Protein AF-A0A3D4QFF6-F1 (afdb_monomer_lite)

Radius of gyration: 11.93 Å; chains: 1; bounding box: 26×25×30 Å

Secondary structure (DSSP, 8-state):
--HHHHHHHHHHT--EEHHHHHHHHHTSGGGGT----HHHHHHHHHHHHHTTSEEEEEEEETTEEEEEEEEE-

Sequence (73 aa):
MDAKTLCLGVLVMGDASGYEIRKMFEEGPFAHFQDVGYGSIYPALSKLSEEGLIAVTDTPGEGHPDKKVYAVT

pLDDT: mean 85.75, std 11.57, range [57.38, 97.94]

Structure (mmCIF, N/CA/C/O backbone):
data_AF-A0A3D4QFF6-F1
#
_entry.id   AF-A0A3D4QFF6-F1
#
loop_
_atom_site.group_PDB
_atom_site.id
_atom_site.type_symbol
_atom_site.label_atom_id
_atom_site.label_alt_id
_atom_site.label_comp_id
_atom_site.label_asym_id
_atom_site.label_entity_id
_atom_site.label_seq_id
_atom_site.pdbx_PDB_ins_code
_atom_site.Cartn_x
_atom_site.Cartn_y
_atom_site.Cartn_z
_atom_site.occupancy
_atom_site.B_iso_or_equiv
_atom_site.auth_seq_id
_atom_site.auth_comp_id
_atom_site.auth_asym_id
_atom_site.auth_atom_id
_atom_site.pdbx_PDB_model_num
ATOM 1 N N . MET A 1 1 ? -6.313 8.770 -12.767 1.00 73.31 1 MET A N 1
ATOM 2 C CA . MET A 1 1 ? -6.794 7.760 -11.800 1.00 73.31 1 MET A CA 1
ATOM 3 C C . MET A 1 1 ? -6.085 8.053 -10.489 1.00 73.31 1 MET A C 1
ATOM 5 O O . MET A 1 1 ? -4.969 8.544 -10.562 1.00 73.31 1 MET A O 1
ATOM 9 N N . ASP A 1 2 ? -6.718 7.896 -9.330 1.00 86.75 2 ASP A N 1
ATOM 10 C CA . ASP A 1 2 ? -6.062 8.188 -8.047 1.00 86.75 2 ASP A CA 1
ATOM 11 C C . ASP A 1 2 ? -5.482 6.916 -7.408 1.00 86.75 2 ASP A C 1
ATOM 13 O O . ASP A 1 2 ? -5.833 5.793 -7.779 1.00 86.75 2 ASP A O 1
ATOM 17 N N . ALA A 1 3 ? -4.582 7.087 -6.435 1.00 88.56 3 ALA A N 1
ATOM 18 C CA . ALA A 1 3 ? -3.941 5.970 -5.741 1.00 88.56 3 ALA A CA 1
ATOM 19 C C . ALA A 1 3 ? -4.963 5.033 -5.070 1.00 88.56 3 ALA A C 1
ATOM 21 O O . ALA A 1 3 ? -4.735 3.828 -5.014 1.00 88.56 3 ALA A O 1
ATOM 22 N N . LYS A 1 4 ? -6.107 5.568 -4.615 1.00 92.69 4 LYS A N 1
ATOM 23 C CA . LYS A 1 4 ? -7.191 4.789 -4.001 1.00 92.69 4 LYS A CA 1
ATOM 24 C C . LYS A 1 4 ? -7.800 3.797 -4.985 1.00 92.69 4 LYS A C 1
ATOM 26 O O . LYS A 1 4 ? -7.834 2.602 -4.702 1.00 92.69 4 LYS A O 1
ATOM 31 N N . THR A 1 5 ? -8.218 4.279 -6.154 1.00 92.25 5 THR A N 1
ATOM 32 C CA . THR A 1 5 ? -8.802 3.441 -7.210 1.00 92.25 5 THR A CA 1
ATOM 33 C C . THR A 1 5 ? -7.815 2.376 -7.673 1.00 92.25 5 THR A C 1
ATOM 35 O O . THR A 1 5 ? -8.191 1.224 -7.873 1.00 92.25 5 THR A O 1
ATOM 38 N N . LEU A 1 6 ? -6.539 2.741 -7.803 1.00 90.50 6 LEU A N 1
ATOM 39 C CA . LEU A 1 6 ? -5.502 1.812 -8.234 1.00 90.50 6 LEU A CA 1
ATOM 40 C C . LEU A 1 6 ? -5.209 0.731 -7.184 1.00 90.50 6 LEU A C 1
ATOM 42 O O . LEU A 1 6 ? -5.136 -0.441 -7.537 1.00 90.50 6 LEU A O 1
ATOM 46 N N . CYS A 1 7 ? -5.086 1.094 -5.902 1.00 93.19 7 CYS A N 1
ATOM 47 C CA . CYS A 1 7 ? -4.890 0.122 -4.821 1.00 93.19 7 CYS A CA 1
ATOM 48 C C . CYS A 1 7 ? -6.065 -0.853 -4.731 1.00 93.19 7 CYS A C 1
ATOM 50 O O . CYS A 1 7 ? -5.855 -2.054 -4.591 1.00 93.19 7 CYS A O 1
ATOM 52 N N . LEU A 1 8 ? -7.297 -0.356 -4.868 1.00 94.75 8 LEU A N 1
ATOM 53 C CA . LEU A 1 8 ? -8.472 -1.218 -4.894 1.00 94.75 8 LEU A CA 1
ATOM 54 C C . LEU A 1 8 ? -8.451 -2.156 -6.109 1.00 94.75 8 LEU A C 1
ATOM 56 O O . LEU A 1 8 ? -8.696 -3.345 -5.959 1.00 94.75 8 LEU A O 1
ATOM 60 N N . GLY A 1 9 ? -8.095 -1.653 -7.294 1.00 92.88 9 GLY A N 1
ATOM 61 C CA . GLY A 1 9 ? -7.964 -2.475 -8.500 1.00 92.88 9 GLY A CA 1
ATOM 62 C C . GLY A 1 9 ? -6.912 -3.579 -8.369 1.00 92.88 9 GLY A C 1
ATOM 63 O O . GLY A 1 9 ? -7.138 -4.693 -8.833 1.00 92.88 9 GLY A O 1
ATOM 64 N N . VAL A 1 10 ? -5.795 -3.298 -7.693 1.00 92.12 10 VAL A N 1
ATOM 65 C CA . VAL A 1 10 ? -4.796 -4.315 -7.338 1.00 92.12 10 VAL A CA 1
ATOM 66 C C . VAL A 1 10 ? -5.412 -5.394 -6.447 1.00 92.12 10 VAL A C 1
ATOM 68 O O . VAL A 1 10 ? -5.285 -6.574 -6.753 1.00 92.12 10 VAL A O 1
ATOM 71 N N . LEU A 1 11 ? -6.119 -4.995 -5.390 1.00 95.06 11 LEU A N 1
ATOM 72 C CA . LEU A 1 11 ? -6.692 -5.922 -4.411 1.00 95.06 11 LEU A CA 1
ATOM 73 C C . LEU A 1 11 ? -7.867 -6.742 -4.957 1.00 95.06 11 LEU A C 1
ATOM 75 O O . LEU A 1 11 ? -8.096 -7.860 -4.510 1.00 95.06 11 LEU A O 1
ATOM 79 N N . VAL A 1 12 ? -8.566 -6.243 -5.977 1.00 94.75 12 VAL A N 1
ATOM 80 C CA . VAL A 1 12 ? -9.566 -7.021 -6.730 1.00 94.75 12 VAL A CA 1
ATOM 81 C C . VAL A 1 12 ? -8.926 -8.194 -7.485 1.00 94.75 12 VAL A C 1
ATOM 83 O O . VAL A 1 12 ? -9.590 -9.202 -7.718 1.00 94.75 12 VAL A O 1
ATOM 86 N N . MET A 1 13 ? -7.646 -8.097 -7.862 1.00 91.50 13 MET A N 1
ATOM 87 C CA . MET A 1 13 ? -6.923 -9.206 -8.501 1.00 91.50 13 MET A CA 1
ATOM 88 C C . MET A 1 13 ? -6.398 -10.239 -7.493 1.00 91.50 13 MET A C 1
ATOM 90 O O . MET A 1 13 ? -6.033 -11.342 -7.899 1.00 91.50 13 MET A O 1
ATOM 94 N N . GLY A 1 14 ? -6.364 -9.898 -6.205 1.00 93.69 14 GLY A N 1
ATOM 95 C CA . GLY A 1 14 ? -5.965 -10.783 -5.119 1.00 93.69 14 GLY A CA 1
ATOM 96 C C . GLY A 1 14 ? -5.384 -10.029 -3.927 1.00 93.69 14 GLY A C 1
ATOM 97 O O . GLY A 1 14 ? -4.913 -8.895 -4.048 1.00 93.69 14 GLY A O 1
ATOM 98 N N . ASP A 1 15 ? -5.395 -10.695 -2.776 1.00 95.12 15 ASP A N 1
ATOM 99 C CA . ASP A 1 15 ? -4.851 -10.164 -1.531 1.00 95.12 15 ASP A CA 1
ATOM 100 C C . ASP A 1 15 ? -3.359 -9.862 -1.676 1.00 95.12 15 ASP A C 1
ATOM 102 O O . ASP A 1 15 ? -2.589 -10.634 -2.255 1.00 95.12 15 ASP A O 1
ATOM 106 N N . ALA A 1 16 ? -2.931 -8.734 -1.122 1.00 93.81 16 ALA A N 1
ATOM 107 C CA . ALA A 1 16 ? -1.556 -8.284 -1.245 1.00 93.81 16 ALA A CA 1
ATOM 108 C C . ALA A 1 16 ? -1.132 -7.480 -0.022 1.00 93.81 16 ALA A C 1
ATOM 110 O O . ALA A 1 16 ? -1.922 -6.781 0.609 1.00 93.81 16 ALA A O 1
ATOM 111 N N . SER A 1 17 ? 0.151 -7.529 0.307 1.00 93.00 17 SER A N 1
ATOM 112 C CA . SER A 1 17 ? 0.750 -6.575 1.237 1.00 93.00 17 SER A CA 1
ATOM 113 C C . SER A 1 17 ? 1.042 -5.237 0.588 1.00 93.00 17 SER A C 1
ATOM 115 O O . SER A 1 17 ? 1.233 -5.135 -0.621 1.00 93.00 17 SER A O 1
ATOM 117 N N . GLY A 1 18 ? 1.224 -4.212 1.423 1.00 89.88 18 GLY A N 1
ATOM 118 C CA . GLY A 1 18 ? 1.662 -2.894 0.961 1.00 89.88 18 GLY A CA 1
ATOM 119 C C . GLY A 1 18 ? 2.959 -2.937 0.136 1.00 89.88 18 GLY A C 1
ATOM 120 O O . GLY A 1 18 ? 3.109 -2.158 -0.800 1.00 89.88 18 GLY A O 1
ATOM 121 N N . TYR A 1 19 ? 3.869 -3.876 0.427 1.00 88.25 19 TYR A N 1
ATOM 122 C CA . TYR A 1 19 ? 5.088 -4.074 -0.362 1.00 88.25 19 TYR A CA 1
ATOM 123 C C . TYR A 1 19 ? 4.803 -4.642 -1.759 1.00 88.25 19 TYR A C 1
ATOM 125 O O . TYR A 1 19 ? 5.338 -4.137 -2.741 1.00 88.25 19 TYR A O 1
ATOM 133 N N . GLU A 1 20 ? 3.951 -5.662 -1.872 1.00 90.44 20 GLU A N 1
ATOM 134 C CA . GLU A 1 20 ? 3.569 -6.238 -3.172 1.00 90.44 20 GLU A CA 1
ATOM 135 C C . GLU A 1 20 ? 2.794 -5.231 -4.022 1.00 90.44 20 GLU A C 1
ATOM 137 O O . GLU A 1 20 ? 3.079 -5.081 -5.209 1.00 90.44 20 GLU A O 1
ATOM 142 N N . ILE A 1 21 ? 1.880 -4.484 -3.397 1.00 91.38 21 ILE A N 1
ATOM 143 C CA . ILE A 1 21 ? 1.153 -3.375 -4.024 1.00 91.38 21 ILE A CA 1
ATOM 144 C C . ILE A 1 21 ? 2.143 -2.357 -4.583 1.00 91.38 21 ILE A C 1
ATOM 146 O O . ILE A 1 21 ? 2.068 -2.010 -5.759 1.00 91.38 21 ILE A O 1
ATOM 150 N N . ARG A 1 22 ? 3.129 -1.936 -3.785 1.00 86.8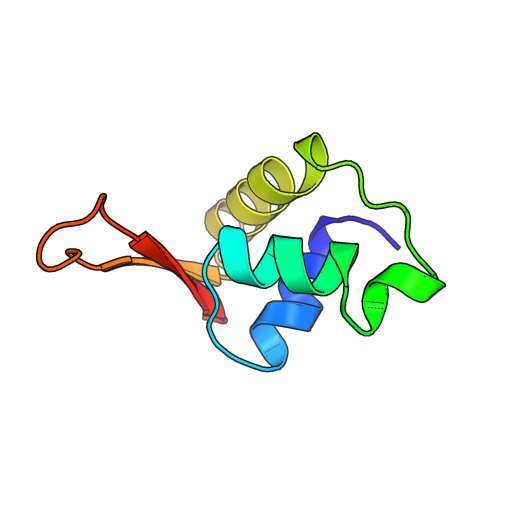8 22 ARG A N 1
ATOM 151 C CA . ARG A 1 22 ? 4.188 -1.031 -4.245 1.00 86.88 22 ARG A CA 1
ATOM 152 C C . ARG A 1 22 ? 4.963 -1.603 -5.426 1.00 86.88 22 ARG A C 1
ATOM 154 O O . ARG A 1 22 ? 5.122 -0.918 -6.430 1.00 86.88 22 ARG A O 1
ATOM 161 N N . LYS A 1 23 ? 5.400 -2.858 -5.334 1.00 87.88 23 LYS A N 1
ATOM 162 C CA . LYS A 1 23 ? 6.159 -3.516 -6.401 1.00 87.88 23 LYS A CA 1
ATOM 163 C C . LYS A 1 23 ? 5.373 -3.558 -7.716 1.00 87.88 23 LYS A C 1
ATOM 165 O O . LYS A 1 23 ? 5.951 -3.369 -8.780 1.00 87.88 23 LYS A O 1
ATOM 170 N N . MET A 1 24 ? 4.052 -3.734 -7.661 1.00 86.94 24 MET A N 1
ATOM 171 C CA . MET A 1 24 ? 3.191 -3.685 -8.849 1.00 86.94 24 MET A CA 1
ATOM 172 C C . MET A 1 24 ? 3.108 -2.295 -9.500 1.00 86.94 24 MET A C 1
ATOM 174 O O . MET A 1 24 ? 2.897 -2.219 -10.711 1.00 86.94 24 MET A O 1
ATOM 178 N N . PHE A 1 25 ? 3.294 -1.217 -8.734 1.00 85.31 25 PHE A N 1
ATOM 179 C CA . PHE A 1 25 ? 3.396 0.147 -9.266 1.00 85.31 25 PHE A CA 1
ATOM 180 C C . PHE A 1 25 ? 4.795 0.493 -9.783 1.00 85.31 25 PHE A C 1
ATOM 182 O O . PHE A 1 25 ? 4.901 1.270 -10.722 1.00 85.31 25 PHE A O 1
ATOM 189 N N . GLU A 1 26 ? 5.851 -0.079 -9.202 1.00 83.38 26 GLU A N 1
ATOM 190 C CA . GLU A 1 26 ? 7.246 0.188 -9.593 1.00 83.38 26 GLU A CA 1
ATOM 191 C C . GLU A 1 26 ? 7.686 -0.641 -10.811 1.00 83.38 26 GLU A C 1
ATOM 193 O O . GLU A 1 26 ? 8.332 -0.129 -11.722 1.00 83.38 26 GLU A O 1
ATOM 198 N N . GLU A 1 27 ? 7.333 -1.926 -10.833 1.00 83.50 27 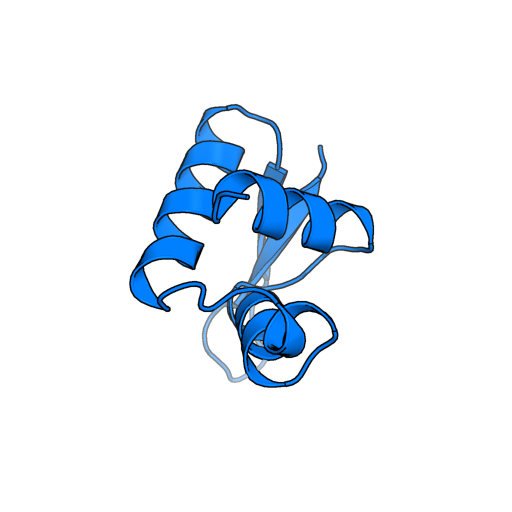GLU A N 1
ATOM 199 C CA . GLU A 1 27 ? 7.842 -2.909 -11.803 1.00 83.50 27 GLU A CA 1
ATOM 200 C C . GLU A 1 27 ? 6.722 -3.618 -12.575 1.00 83.50 27 GLU A C 1
ATOM 202 O O . GLU A 1 27 ? 6.974 -4.334 -13.544 1.00 83.50 27 GLU A O 1
ATOM 207 N N . GLY A 1 28 ? 5.481 -3.478 -12.110 1.00 76.38 28 GLY A N 1
ATOM 208 C CA . GLY A 1 28 ? 4.336 -4.201 -12.640 1.00 76.38 28 GLY A CA 1
ATOM 209 C C . GLY A 1 28 ? 3.586 -3.455 -13.746 1.00 76.38 28 GLY A C 1
ATOM 210 O O . GLY A 1 28 ? 4.030 -2.418 -14.242 1.00 76.38 28 GLY A O 1
ATOM 211 N N . PRO A 1 29 ? 2.394 -3.955 -14.118 1.00 72.69 29 PRO A N 1
ATOM 212 C CA . PRO A 1 29 ? 1.597 -3.408 -15.215 1.00 72.69 29 PRO A CA 1
ATOM 213 C C . PRO A 1 29 ? 1.314 -1.908 -15.073 1.00 72.69 29 PRO A C 1
ATOM 215 O O . PRO A 1 29 ? 1.230 -1.206 -16.075 1.00 72.69 29 PRO A O 1
ATOM 218 N N . PHE A 1 30 ? 1.201 -1.418 -13.834 1.00 74.69 30 PHE A N 1
ATOM 219 C CA . PHE A 1 30 ? 0.842 -0.036 -13.521 1.00 74.69 30 PHE A CA 1
ATOM 220 C C . PHE A 1 30 ? 1.995 0.964 -13.692 1.00 74.69 30 PHE A C 1
ATOM 222 O O . PHE A 1 30 ? 1.730 2.157 -13.865 1.00 74.69 30 PHE A O 1
ATOM 229 N N . ALA A 1 31 ? 3.245 0.490 -13.737 1.00 74.25 31 ALA A N 1
ATOM 230 C CA . ALA A 1 31 ? 4.436 1.326 -13.910 1.00 74.25 31 ALA A CA 1
ATOM 231 C C . ALA A 1 31 ? 4.443 2.088 -15.246 1.00 74.25 31 ALA A C 1
ATOM 233 O O . ALA A 1 31 ? 5.047 3.150 -15.374 1.00 74.25 31 ALA A O 1
ATOM 234 N N . HIS A 1 32 ? 3.743 1.569 -16.259 1.00 68.75 32 HIS A N 1
ATOM 235 C CA . HIS A 1 32 ? 3.736 2.148 -17.602 1.00 68.75 32 HIS A CA 1
ATOM 236 C C . HIS A 1 32 ? 2.832 3.378 -17.760 1.00 68.75 32 HIS A C 1
ATOM 238 O O . HIS A 1 32 ? 2.952 4.083 -18.761 1.00 68.75 32 HIS A O 1
ATOM 244 N N . PHE A 1 33 ? 1.905 3.631 -16.829 1.00 69.44 33 PHE A N 1
ATOM 245 C CA . PHE A 1 33 ? 0.866 4.653 -17.022 1.00 69.44 33 PHE A CA 1
ATOM 246 C C . PHE A 1 33 ? 0.527 5.490 -15.783 1.00 69.44 33 PHE A C 1
ATOM 248 O O . PHE A 1 33 ? -0.244 6.453 -15.890 1.00 69.44 33 PHE A O 1
ATOM 255 N N . GLN A 1 34 ? 1.083 5.173 -14.613 1.00 64.44 34 GLN A N 1
ATOM 256 C CA . GLN A 1 34 ? 0.858 5.954 -13.401 1.00 64.44 34 GLN A CA 1
ATOM 257 C C . GLN A 1 34 ? 2.124 6.107 -12.561 1.00 64.44 34 GLN A C 1
ATOM 259 O O . GLN A 1 34 ? 2.654 5.136 -12.037 1.00 64.44 34 GLN A O 1
ATOM 264 N N . A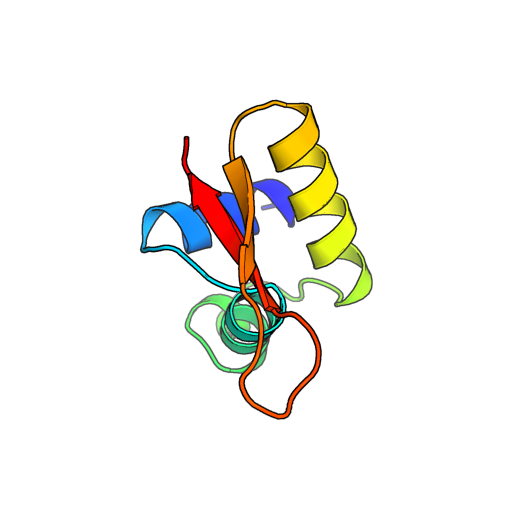SP A 1 35 ? 2.526 7.362 -12.359 1.00 66.31 35 ASP A N 1
ATOM 265 C CA . ASP A 1 35 ? 3.545 7.753 -11.386 1.00 66.31 35 ASP A CA 1
ATOM 266 C C . ASP A 1 35 ? 2.868 7.946 -10.017 1.00 66.31 35 ASP A C 1
ATOM 268 O O . ASP A 1 35 ? 2.594 9.062 -9.564 1.00 66.31 35 ASP A O 1
ATOM 272 N N . VAL A 1 36 ? 2.442 6.835 -9.401 1.00 67.50 36 VAL A N 1
ATOM 273 C CA . VAL A 1 36 ? 1.880 6.877 -8.045 1.00 67.50 36 VAL A CA 1
ATOM 274 C C . VAL A 1 36 ? 3.030 7.114 -7.081 1.00 67.50 36 VAL A C 1
ATOM 276 O O . VAL A 1 36 ? 3.808 6.209 -6.787 1.00 67.50 36 VAL A O 1
ATOM 279 N N . GLY A 1 37 ? 3.109 8.332 -6.547 1.00 68.06 37 GLY A N 1
ATOM 280 C CA . GLY A 1 37 ? 4.080 8.657 -5.513 1.00 68.06 37 GLY A CA 1
ATOM 281 C C . GLY A 1 37 ? 3.971 7.678 -4.343 1.00 68.06 37 GLY A C 1
ATOM 282 O O . GLY A 1 37 ? 2.887 7.459 -3.804 1.00 68.06 37 GLY A O 1
ATOM 283 N N . TYR A 1 38 ? 5.104 7.113 -3.923 1.00 70.75 38 TYR A N 1
ATOM 284 C CA . TYR A 1 38 ? 5.204 6.140 -2.826 1.00 70.75 38 TYR A CA 1
ATOM 285 C C . TYR A 1 38 ? 4.416 6.552 -1.569 1.00 70.75 38 TYR A C 1
ATOM 287 O O . TYR A 1 38 ? 3.745 5.738 -0.935 1.00 70.75 38 TYR A O 1
ATOM 295 N N . GLY A 1 39 ? 4.436 7.849 -1.247 1.00 82.06 39 GLY A N 1
ATOM 296 C CA . GLY A 1 39 ? 3.714 8.419 -0.110 1.00 82.06 39 GLY A CA 1
ATOM 297 C C . GLY A 1 39 ? 2.186 8.372 -0.222 1.00 82.06 39 GLY A C 1
ATOM 298 O O . GLY A 1 39 ? 1.514 8.664 0.759 1.00 82.06 39 GLY A O 1
ATOM 299 N N . SER A 1 40 ? 1.620 8.016 -1.377 1.00 87.81 40 SER A N 1
ATOM 300 C CA . SER A 1 40 ? 0.174 7.982 -1.625 1.00 87.81 40 SER A CA 1
ATOM 301 C C . SER A 1 40 ? -0.455 6.596 -1.463 1.00 87.81 40 SER A C 1
ATOM 303 O O . SER A 1 40 ? -1.668 6.523 -1.277 1.00 87.81 40 SER A O 1
ATOM 305 N N . ILE A 1 41 ? 0.333 5.512 -1.475 1.00 90.94 41 ILE A N 1
ATOM 306 C CA . ILE A 1 41 ? -0.176 4.131 -1.361 1.00 90.94 41 ILE A CA 1
ATOM 307 C C . ILE A 1 41 ? -0.770 3.887 0.029 1.00 90.94 41 ILE A C 1
ATOM 309 O O . ILE A 1 41 ? -1.931 3.514 0.161 1.00 90.94 41 ILE A O 1
ATOM 313 N N . TYR A 1 42 ? 0.001 4.138 1.088 1.00 91.44 42 TYR A N 1
ATOM 314 C CA . TYR A 1 42 ? -0.455 3.856 2.451 1.00 91.44 42 TYR A CA 1
ATOM 315 C C . TYR A 1 42 ? -1.648 4.723 2.887 1.00 91.44 42 TYR A C 1
ATOM 317 O O . TYR A 1 42 ? -2.600 4.159 3.425 1.00 91.44 42 TYR A O 1
ATOM 325 N N . PRO A 1 43 ? -1.695 6.041 2.598 1.00 94.31 43 PRO A N 1
ATOM 326 C CA . PRO A 1 43 ? -2.901 6.831 2.846 1.00 94.31 43 PRO A CA 1
ATOM 327 C C . PRO A 1 43 ? -4.123 6.339 2.063 1.00 94.31 43 PRO A C 1
ATOM 329 O O . PRO A 1 43 ? -5.240 6.413 2.568 1.00 94.31 43 PRO A O 1
ATOM 332 N N . ALA A 1 44 ? -3.933 5.835 0.840 1.00 94.75 44 ALA A N 1
ATOM 333 C CA . ALA A 1 44 ? -5.016 5.251 0.056 1.00 94.75 44 ALA A CA 1
ATOM 334 C C . ALA A 1 44 ? -5.547 3.954 0.685 1.00 94.75 44 ALA A C 1
ATOM 336 O O . ALA A 1 44 ? -6.759 3.803 0.814 1.00 94.75 44 ALA A O 1
ATOM 337 N N . LEU A 1 45 ? -4.660 3.060 1.130 1.00 95.25 45 LEU A N 1
ATOM 338 C CA . LEU A 1 45 ? -5.034 1.827 1.830 1.00 95.25 45 LEU A CA 1
ATOM 339 C C . LEU A 1 45 ? -5.739 2.111 3.163 1.00 95.25 45 LEU A C 1
ATOM 341 O O . LEU A 1 45 ? -6.748 1.476 3.455 1.00 95.25 45 LEU A O 1
ATOM 345 N N . SER A 1 46 ? -5.269 3.097 3.936 1.00 95.56 46 SER A N 1
ATOM 346 C CA . SER A 1 46 ? -5.967 3.545 5.151 1.00 95.56 46 SER A CA 1
ATOM 347 C C . SER A 1 46 ? -7.389 4.000 4.842 1.00 95.56 46 SER A C 1
ATOM 349 O O . SER A 1 46 ? -8.320 3.504 5.464 1.00 95.56 46 SER A O 1
ATOM 351 N N . LYS A 1 47 ? -7.580 4.863 3.834 1.00 96.75 47 LYS A N 1
ATOM 352 C CA . LYS A 1 47 ? -8.921 5.322 3.436 1.00 96.75 47 LYS A CA 1
ATOM 353 C C . LYS A 1 47 ? -9.827 4.179 2.990 1.00 96.75 47 LYS A C 1
ATOM 355 O O . LYS A 1 47 ? -10.986 4.150 3.371 1.00 96.75 47 LYS A O 1
ATOM 360 N N . LEU A 1 48 ? -9.315 3.235 2.200 1.00 97.38 48 LEU A N 1
ATOM 361 C CA . LEU A 1 48 ? -10.092 2.062 1.780 1.00 97.38 48 LEU A CA 1
ATOM 362 C C . LEU A 1 48 ? -10.532 1.211 2.976 1.00 97.38 48 LEU A C 1
ATOM 364 O O . LEU A 1 48 ? -11.651 0.708 2.984 1.00 97.38 48 LEU A O 1
ATOM 368 N N . SER A 1 49 ? -9.663 1.057 3.976 1.00 96.81 49 SER A N 1
ATOM 369 C CA . SER A 1 49 ? -9.985 0.307 5.190 1.00 96.81 49 SER A CA 1
ATOM 370 C C . SER A 1 49 ? -10.992 1.054 6.068 1.00 96.81 49 SER A C 1
ATOM 372 O O . SER A 1 49 ? -11.945 0.445 6.545 1.00 96.81 49 SER A O 1
ATOM 374 N N . GLU A 1 50 ? -10.839 2.372 6.223 1.00 97.19 50 GLU A N 1
ATOM 375 C CA . GLU A 1 50 ? -11.793 3.244 6.928 1.00 97.19 50 GLU A CA 1
ATOM 376 C C . GLU A 1 50 ? -13.178 3.250 6.263 1.00 97.19 50 GLU A C 1
ATOM 378 O O . GLU A 1 50 ? -14.196 3.260 6.950 1.00 97.19 50 GLU A O 1
ATOM 383 N N . GLU A 1 51 ? -13.223 3.206 4.929 1.00 97.38 51 GLU A N 1
ATOM 384 C CA . GLU A 1 51 ? -14.454 3.089 4.138 1.00 97.38 51 GLU A CA 1
ATOM 385 C C . GLU A 1 51 ? -15.046 1.664 4.158 1.00 97.38 51 GLU A C 1
ATOM 387 O O . GLU A 1 51 ? -16.130 1.448 3.618 1.00 97.38 51 GLU A O 1
ATOM 392 N N . GLY A 1 52 ? -14.362 0.692 4.771 1.00 97.19 52 GLY A N 1
ATOM 393 C CA . GLY A 1 52 ? -14.817 -0.696 4.861 1.00 97.19 52 GLY A CA 1
ATOM 394 C C . GLY A 1 52 ? -14.790 -1.449 3.531 1.00 97.19 52 GLY A C 1
ATOM 395 O O . GLY A 1 52 ? -15.507 -2.430 3.389 1.00 97.19 52 GLY A O 1
ATOM 396 N N . LEU A 1 53 ? -13.996 -0.988 2.561 1.00 97.69 53 LEU A N 1
ATOM 397 C CA . LEU A 1 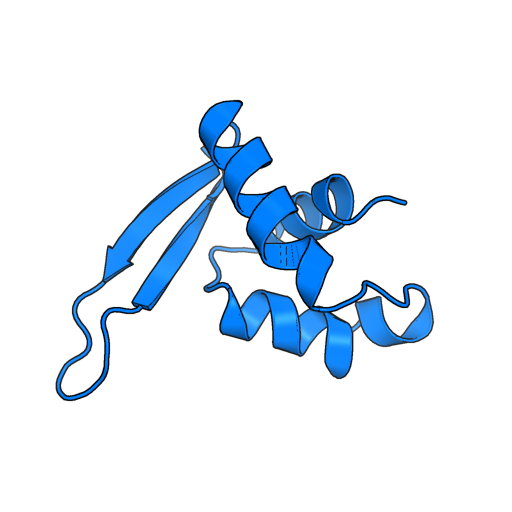53 ? -13.849 -1.622 1.245 1.00 97.69 53 LEU A CA 1
ATOM 398 C C . LEU A 1 53 ? -12.754 -2.695 1.227 1.00 97.69 53 LEU A C 1
ATOM 400 O O . LEU A 1 53 ? -12.712 -3.523 0.317 1.00 97.69 53 LEU A O 1
ATOM 404 N N . ILE A 1 54 ? -11.838 -2.646 2.199 1.00 97.94 54 ILE A N 1
ATOM 405 C CA . ILE A 1 54 ? -10.782 -3.642 2.377 1.00 97.94 54 ILE A CA 1
ATOM 406 C C . ILE A 1 54 ? -10.626 -4.009 3.856 1.00 97.94 54 ILE A C 1
ATOM 408 O O . ILE A 1 54 ? -10.748 -3.160 4.743 1.00 97.94 54 ILE A O 1
ATOM 412 N N . ALA A 1 55 ? -10.299 -5.268 4.114 1.00 96.50 55 ALA A N 1
ATOM 413 C CA . ALA A 1 55 ? -9.848 -5.771 5.399 1.00 96.50 55 ALA A CA 1
ATOM 414 C C . ALA A 1 55 ? -8.315 -5.752 5.476 1.00 96.50 55 ALA A C 1
ATOM 416 O O . ALA A 1 55 ? -7.619 -5.900 4.468 1.00 96.50 55 ALA A O 1
ATOM 417 N N . VAL A 1 56 ? -7.786 -5.593 6.690 1.00 95.06 56 VAL A N 1
ATOM 418 C CA . VAL A 1 56 ? -6.347 -5.652 6.972 1.00 95.06 56 VAL A CA 1
ATOM 419 C C . VAL A 1 56 ? -6.101 -6.725 8.016 1.00 95.06 56 VAL A C 1
ATOM 421 O O . VAL A 1 56 ? -6.683 -6.677 9.097 1.00 95.06 56 VAL A O 1
ATOM 424 N N . THR A 1 57 ? -5.222 -7.670 7.702 1.00 92.81 57 THR A N 1
ATOM 425 C CA . THR A 1 57 ? -4.810 -8.732 8.622 1.00 92.81 57 THR A CA 1
ATOM 426 C C . THR A 1 57 ? -3.315 -8.630 8.884 1.00 92.81 57 THR A C 1
ATOM 428 O O . THR A 1 57 ? -2.511 -8.593 7.951 1.00 92.81 57 THR A O 1
ATOM 431 N N . ASP A 1 58 ? -2.935 -8.589 10.158 1.00 88.81 58 ASP A N 1
ATOM 432 C CA . ASP A 1 58 ? -1.543 -8.723 10.578 1.00 88.81 58 ASP A CA 1
ATOM 433 C C . ASP A 1 58 ? -1.168 -10.210 10.550 1.00 88.81 58 ASP A C 1
ATOM 435 O O . ASP A 1 58 ? -1.698 -11.015 11.316 1.00 88.81 58 ASP A O 1
ATOM 439 N N . THR A 1 59 ? -0.291 -10.588 9.621 1.00 79.44 59 THR A N 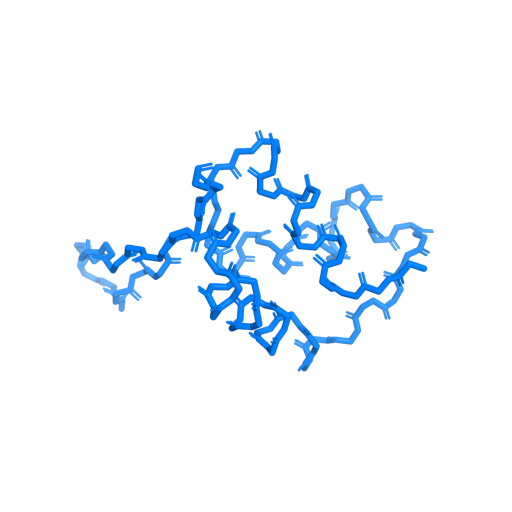1
ATOM 440 C CA . THR A 1 59 ? 0.220 -11.958 9.515 1.00 79.44 59 THR A CA 1
ATOM 441 C C . THR A 1 59 ? 1.570 -12.029 10.230 1.00 79.44 59 THR A C 1
ATOM 443 O O . THR A 1 59 ? 2.485 -11.300 9.824 1.00 79.44 59 THR A O 1
ATOM 446 N N . PRO A 1 60 ? 1.726 -12.883 11.260 1.00 72.19 60 PRO A N 1
ATOM 447 C CA . PRO A 1 60 ? 3.007 -13.069 11.929 1.00 72.19 60 PRO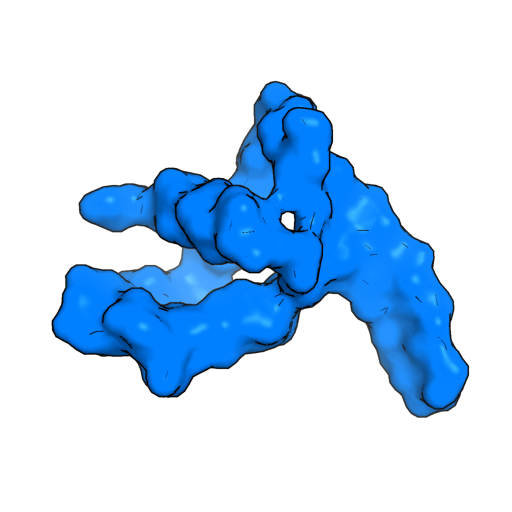 A CA 1
ATOM 448 C C . PRO A 1 60 ? 4.047 -13.576 10.929 1.00 72.19 60 PRO A C 1
ATOM 450 O O . PRO A 1 60 ? 3.840 -14.601 10.277 1.00 72.19 60 PRO A O 1
ATOM 453 N N . GLY A 1 61 ? 5.159 -12.859 10.789 1.00 63.66 61 GLY A N 1
ATOM 454 C CA . GLY A 1 61 ? 6.291 -13.335 10.001 1.00 63.66 61 GLY A CA 1
ATOM 455 C C . GLY A 1 61 ? 7.117 -14.319 10.825 1.00 63.66 61 GLY A C 1
ATOM 456 O O . GLY A 1 61 ? 7.634 -13.952 11.880 1.00 63.66 61 GLY A O 1
ATOM 457 N N . GLU A 1 62 ? 7.298 -15.559 10.367 1.00 57.38 62 GLU A N 1
ATOM 458 C CA . GLU A 1 62 ? 8.291 -16.457 10.975 1.00 57.38 62 GLU A CA 1
ATOM 459 C C . GLU A 1 62 ? 9.704 -15.900 10.720 1.00 57.38 62 GLU A C 1
ATOM 461 O O . GLU A 1 62 ? 10.327 -16.137 9.685 1.00 57.38 62 GLU A O 1
ATOM 466 N N . GLY A 1 63 ? 10.206 -15.098 11.664 1.00 63.16 63 GLY A N 1
ATOM 467 C CA . GLY A 1 63 ? 11.547 -14.504 11.623 1.00 63.16 63 GLY A CA 1
ATOM 468 C C . GLY A 1 63 ? 11.662 -13.169 10.875 1.00 63.16 63 GLY A C 1
ATOM 469 O O . GLY A 1 63 ? 12.773 -12.765 10.540 1.00 63.16 63 GLY A O 1
ATOM 470 N N . HIS A 1 64 ? 10.553 -12.480 10.599 1.00 61.31 64 HIS A N 1
ATOM 471 C CA . HIS A 1 64 ? 10.527 -11.162 9.948 1.00 61.31 64 HIS A CA 1
ATOM 472 C C . HIS A 1 64 ? 9.387 -10.294 10.512 1.00 61.31 64 HIS A C 1
ATOM 474 O O . HIS A 1 64 ? 8.500 -10.833 11.171 1.00 61.31 64 HIS A O 1
ATOM 480 N N . PRO A 1 65 ? 9.420 -8.959 10.317 1.00 65.00 65 PRO A N 1
ATOM 481 C CA . PRO A 1 65 ? 8.387 -8.067 10.837 1.00 65.00 65 PRO A CA 1
ATOM 482 C C . PRO A 1 65 ? 6.993 -8.481 10.361 1.00 65.00 65 PRO A C 1
ATOM 484 O O . PRO A 1 65 ? 6.850 -8.935 9.223 1.00 65.00 65 PRO A O 1
ATOM 487 N N . ASP A 1 66 ? 5.988 -8.280 11.217 1.00 61.53 66 ASP A N 1
ATOM 488 C CA . ASP A 1 66 ? 4.587 -8.557 10.899 1.00 61.53 66 ASP A CA 1
ATOM 489 C C . ASP A 1 66 ? 4.203 -7.958 9.539 1.00 61.53 66 ASP A C 1
ATOM 491 O O . ASP A 1 66 ? 4.440 -6.776 9.253 1.00 61.53 66 ASP A O 1
ATOM 495 N N . LYS A 1 67 ? 3.619 -8.795 8.677 1.00 82.31 67 LYS A N 1
ATOM 496 C CA . LYS A 1 67 ? 3.201 -8.406 7.329 1.00 82.31 67 LYS A CA 1
ATOM 497 C C . LYS A 1 67 ? 1.716 -8.075 7.364 1.00 82.31 67 LYS A C 1
ATOM 499 O O . LYS A 1 67 ? 0.883 -8.957 7.560 1.00 82.31 67 LYS A O 1
ATOM 504 N N . LYS A 1 68 ? 1.376 -6.808 7.118 1.00 91.00 68 LYS A N 1
ATOM 505 C CA . LYS A 1 68 ? -0.008 -6.413 6.826 1.00 91.00 68 LYS A CA 1
ATOM 506 C C . LYS A 1 68 ? -0.400 -6.929 5.448 1.00 91.00 68 LYS A C 1
ATOM 508 O O . LYS A 1 68 ? 0.212 -6.535 4.451 1.00 91.00 68 LYS A O 1
ATOM 513 N N . VAL A 1 69 ? -1.406 -7.791 5.411 1.00 94.25 69 VAL A N 1
ATOM 514 C CA . VAL A 1 69 ? -2.074 -8.253 4.193 1.00 94.25 69 VAL A CA 1
ATOM 515 C C . VAL A 1 69 ? -3.398 -7.512 4.075 1.00 94.25 69 VAL A C 1
ATOM 517 O O . VAL A 1 69 ? -4.153 -7.422 5.043 1.00 94.25 69 VAL A O 1
ATOM 520 N N . TYR A 1 70 ? -3.642 -6.951 2.900 1.00 96.06 70 TYR A N 1
ATOM 521 C CA . TYR A 1 70 ? -4.859 -6.236 2.552 1.00 96.06 70 TYR A CA 1
ATOM 522 C C . TYR A 1 70 ? -5.695 -7.128 1.627 1.00 96.06 70 TYR A C 1
ATOM 524 O O . TYR A 1 70 ? -5.133 -7.764 0.736 1.00 96.06 70 TYR A O 1
ATOM 532 N N . ALA A 1 71 ? -7.009 -7.161 1.836 1.00 97.00 71 ALA A N 1
ATOM 533 C CA . ALA A 1 71 ? -7.958 -7.983 1.080 1.00 97.00 71 ALA A CA 1
ATOM 534 C C . ALA A 1 71 ? -9.256 -7.203 0.846 1.00 97.00 71 ALA A C 1
ATOM 536 O O . ALA A 1 71 ? -9.654 -6.435 1.718 1.00 97.00 71 ALA A O 1
ATOM 537 N N . VAL A 1 72 ? -9.928 -7.376 -0.293 1.00 97.31 72 VAL A N 1
ATOM 538 C CA . VAL A 1 72 ? -11.268 -6.788 -0.506 1.00 97.31 72 VAL A CA 1
ATOM 539 C C . VAL A 1 72 ? -12.285 -7.478 0.414 1.00 97.31 72 VAL A C 1
ATOM 541 O O . VAL A 1 72 ? -12.180 -8.681 0.644 1.00 97.31 72 VAL A O 1
ATOM 544 N N . THR A 1 73 ? -13.234 -6.716 0.965 1.00 93.56 73 THR A N 1
ATOM 545 C CA . THR A 1 73 ? -14.319 -7.226 1.833 1.00 93.56 73 THR A CA 1
ATOM 546 C C . THR A 1 73 ? -15.466 -7.862 1.065 1.00 93.56 73 THR A C 1
ATOM 548 O O . THR A 1 73 ? -15.844 -7.283 0.019 1.00 93.56 73 THR A O 1
#

Foldseek 3Di:
DALLVLLLVVQVVHKDFLVVSVCCCCPNPVVVPDPHPNVRNVVSLVVCVVVVQKDWDFDDDPVDHTTIIIHGD